Protein AF-A0A655AI53-F1 (afdb_monomer_lite)

pLDDT: mean 85.74, std 10.25, range [47.38, 93.81]

Foldseek 3Di:
DVVLLVQLVVLLVVLVPDDLQPLVSNVVSLVVSVVVNVVSDDDDPVSVVVSVVSNVVSVVSSVVSVVQVPQPVVLVVVLVVLLVVLVVLQVQLVVCVVVVNNVSNVVSNVVSVVSNVVSVVSVVVSNDDD

Radius of gyration: 26.42 Å; chains: 1; bounding box: 50×20×74 Å

Structure (mmCIF, N/CA/C/O backbone):
data_AF-A0A655AI53-F1
#
_entry.id   AF-A0A655AI53-F1
#
loop_
_atom_site.group_PDB
_atom_site.id
_atom_site.type_symbol
_atom_site.label_atom_id
_atom_site.label_alt_id
_atom_site.label_comp_id
_atom_site.label_asym_id
_atom_site.label_entity_id
_atom_site.label_seq_id
_atom_site.pdbx_PDB_ins_code
_atom_site.Cartn_x
_atom_site.Cartn_y
_atom_site.Cartn_z
_atom_site.occupancy
_atom_site.B_iso_or_equiv
_atom_site.auth_seq_id
_atom_site.auth_comp_id
_atom_site.auth_asym_id
_atom_site.auth_atom_id
_atom_site.pdbx_PDB_model_num
ATOM 1 N N . MET A 1 1 ? 18.542 -1.407 -35.154 1.00 63.25 1 MET A N 1
ATOM 2 C CA . MET A 1 1 ? 18.259 -0.310 -34.197 1.00 63.25 1 MET A CA 1
ATOM 3 C C . MET A 1 1 ? 16.808 0.169 -34.255 1.00 63.25 1 MET A C 1
ATOM 5 O O . MET A 1 1 ? 16.208 0.255 -33.196 1.00 63.25 1 MET A O 1
ATOM 9 N N . ARG A 1 2 ? 16.225 0.466 -35.434 1.00 74.94 2 ARG A N 1
ATOM 10 C CA . ARG A 1 2 ? 14.831 0.957 -35.530 1.00 74.94 2 ARG A CA 1
ATOM 11 C C . ARG A 1 2 ? 13.784 -0.092 -35.120 1.00 74.94 2 ARG A C 1
ATOM 13 O O . ARG A 1 2 ? 13.006 0.186 -34.226 1.00 74.94 2 ARG A O 1
ATOM 20 N N . ALA A 1 3 ? 13.916 -1.329 -35.608 1.00 82.75 3 ALA A N 1
ATOM 21 C CA . ALA A 1 3 ? 13.058 -2.452 -35.203 1.00 82.75 3 ALA A CA 1
ATOM 22 C C . ALA A 1 3 ? 13.041 -2.710 -33.678 1.00 82.75 3 ALA A C 1
ATOM 24 O O . ALA A 1 3 ? 12.002 -3.031 -33.113 1.00 82.75 3 ALA A O 1
ATOM 25 N N . ASN A 1 4 ? 14.173 -2.507 -32.993 1.00 87.19 4 ASN A N 1
ATOM 26 C CA . ASN A 1 4 ? 14.258 -2.627 -31.533 1.00 87.19 4 ASN A CA 1
ATOM 27 C C . ASN A 1 4 ? 13.502 -1.492 -30.821 1.00 87.19 4 ASN A C 1
ATOM 29 O O . ASN A 1 4 ? 12.917 -1.710 -29.766 1.00 87.19 4 ASN A O 1
ATOM 33 N N . ALA A 1 5 ? 13.519 -0.278 -31.381 1.00 85.88 5 ALA A N 1
ATOM 34 C CA . ALA A 1 5 ? 12.768 0.849 -30.835 1.00 85.88 5 ALA A CA 1
ATOM 35 C C . ALA A 1 5 ? 11.259 0.631 -30.997 1.00 85.88 5 ALA A C 1
ATOM 37 O O . ALA A 1 5 ? 10.524 0.838 -30.038 1.00 85.88 5 ALA A O 1
ATOM 38 N N . ASP A 1 6 ? 10.828 0.131 -32.157 1.00 89.06 6 ASP A N 1
ATOM 39 C CA . ASP A 1 6 ? 9.420 -0.176 -32.428 1.00 89.06 6 ASP A CA 1
ATOM 40 C C . ASP A 1 6 ? 8.908 -1.304 -31.507 1.00 89.06 6 ASP A C 1
ATOM 42 O O . ASP A 1 6 ? 7.820 -1.209 -30.940 1.00 89.06 6 ASP A O 1
ATOM 46 N N . ALA A 1 7 ? 9.724 -2.339 -31.263 1.00 90.12 7 ALA A N 1
ATOM 47 C CA . ALA A 1 7 ? 9.395 -3.415 -30.322 1.00 90.12 7 ALA A CA 1
ATOM 48 C C . ALA A 1 7 ? 9.282 -2.921 -28.866 1.00 90.12 7 ALA A C 1
ATOM 50 O O . ALA A 1 7 ? 8.363 -3.311 -28.145 1.00 90.12 7 ALA A O 1
ATOM 51 N N . LYS A 1 8 ? 10.188 -2.035 -28.430 1.00 90.44 8 LYS A N 1
ATOM 52 C CA . LYS A 1 8 ? 10.119 -1.406 -27.100 1.00 90.44 8 LYS A CA 1
ATOM 53 C C . LYS A 1 8 ? 8.899 -0.497 -26.960 1.00 90.44 8 LYS A C 1
ATOM 55 O O . LYS A 1 8 ? 8.264 -0.481 -25.911 1.00 90.44 8 LYS A O 1
ATOM 60 N N . GLU A 1 9 ? 8.536 0.225 -28.012 1.00 91.69 9 GLU A N 1
ATOM 61 C CA . GLU A 1 9 ? 7.341 1.069 -28.024 1.00 91.69 9 GLU A CA 1
ATOM 62 C C . GLU A 1 9 ? 6.048 0.246 -27.921 1.00 91.69 9 GLU A C 1
ATOM 64 O O . GLU A 1 9 ? 5.147 0.613 -27.167 1.00 91.69 9 GLU A O 1
ATOM 69 N N . ALA A 1 10 ? 5.983 -0.912 -28.584 1.00 91.56 10 ALA A N 1
ATOM 70 C CA . ALA A 1 10 ? 4.862 -1.840 -28.445 1.00 91.56 10 ALA A CA 1
ATOM 71 C C . ALA A 1 10 ? 4.726 -2.382 -27.009 1.00 91.56 10 ALA A C 1
ATOM 73 O O . ALA A 1 10 ? 3.620 -2.394 -26.465 1.00 91.56 10 ALA A O 1
ATOM 74 N N . LEU A 1 11 ? 5.844 -2.758 -26.371 1.00 92.62 11 LEU A N 1
ATOM 75 C CA . LEU A 1 11 ? 5.855 -3.170 -24.961 1.00 92.62 11 LEU A CA 1
ATOM 76 C C . LEU A 1 11 ? 5.404 -2.049 -24.024 1.00 92.62 11 LEU A C 1
ATOM 78 O O . LEU A 1 11 ? 4.680 -2.309 -23.070 1.00 92.62 11 LEU A O 1
ATOM 82 N N . LEU A 1 12 ? 5.796 -0.801 -24.290 1.00 92.69 12 LEU A N 1
ATOM 83 C CA . LEU A 1 12 ? 5.317 0.340 -23.510 1.00 92.69 12 LEU A CA 1
ATOM 84 C C . LEU A 1 12 ? 3.822 0.556 -23.661 1.00 92.69 12 LEU A C 1
ATOM 86 O O . LEU A 1 12 ? 3.158 0.823 -22.670 1.00 92.69 12 LEU A O 1
ATOM 90 N N . ALA A 1 13 ? 3.285 0.420 -24.871 1.00 93.31 13 ALA A N 1
ATOM 91 C CA . ALA A 1 13 ? 1.851 0.549 -25.084 1.00 93.31 13 ALA A CA 1
ATOM 92 C C . ALA A 1 13 ? 1.060 -0.541 -24.333 1.00 93.31 13 ALA A C 1
ATOM 94 O O . ALA A 1 13 ? -0.069 -0.295 -23.913 1.00 93.31 13 ALA A O 1
ATOM 95 N N . GLU A 1 14 ? 1.638 -1.735 -24.159 1.00 90.50 14 GLU A N 1
ATOM 96 C CA . GLU A 1 14 ? 1.106 -2.791 -23.286 1.00 90.50 14 GLU A CA 1
ATOM 97 C C . GLU A 1 1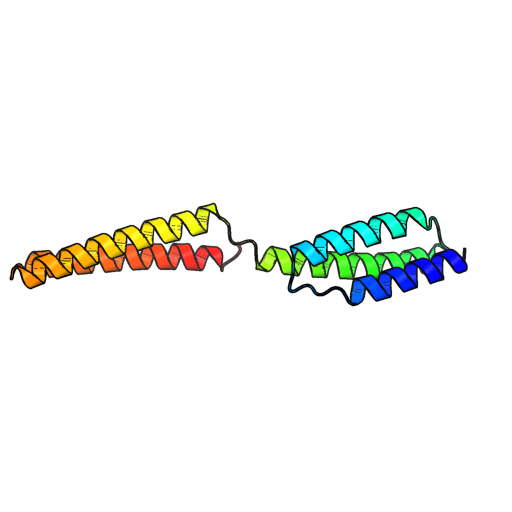4 ? 1.230 -2.402 -21.802 1.00 90.50 14 GLU A C 1
ATOM 99 O O . GLU A 1 14 ? 0.251 -2.484 -21.062 1.00 90.50 14 GLU A O 1
ATOM 104 N N . ALA A 1 15 ? 2.391 -1.885 -21.389 1.00 91.81 15 ALA A N 1
ATOM 105 C CA . ALA A 1 15 ? 2.666 -1.435 -20.024 1.00 91.81 15 ALA A CA 1
ATOM 106 C C . ALA A 1 15 ? 1.738 -0.290 -19.570 1.00 91.81 15 ALA A C 1
ATOM 108 O O . ALA A 1 15 ? 1.217 -0.292 -18.458 1.00 91.81 15 ALA A O 1
ATOM 109 N N . GLU A 1 16 ? 1.493 0.687 -20.442 1.00 90.38 16 GLU A N 1
ATOM 110 C CA . GLU A 1 16 ? 0.629 1.845 -20.184 1.00 90.38 16 GLU A CA 1
ATOM 111 C C . GLU A 1 16 ? -0.845 1.447 -20.001 1.00 90.38 16 GLU A C 1
ATOM 113 O O . GLU A 1 16 ? -1.603 2.174 -19.355 1.00 90.38 16 GLU A O 1
ATOM 118 N N . ARG A 1 17 ? -1.242 0.280 -20.527 1.00 91.25 17 ARG A N 1
ATOM 119 C CA . ARG A 1 17 ? -2.586 -0.297 -20.387 1.00 91.25 17 ARG A CA 1
ATOM 120 C C . ARG A 1 17 ? -2.745 -1.212 -19.173 1.00 91.25 17 ARG A C 1
ATOM 122 O O . ARG A 1 17 ? -3.841 -1.732 -18.977 1.00 91.25 17 ARG A O 1
ATOM 129 N N . LEU A 1 18 ? -1.697 -1.418 -18.371 1.00 89.69 18 LEU A N 1
ATOM 130 C CA . LEU A 1 18 ? -1.790 -2.250 -17.174 1.00 89.69 18 LEU A CA 1
ATOM 131 C C . LEU A 1 18 ? -2.853 -1.713 -16.216 1.00 89.69 18 LEU A C 1
ATOM 133 O O . LEU A 1 18 ? -2.855 -0.533 -15.850 1.00 89.69 18 LEU A O 1
ATOM 137 N N . ASP A 1 19 ? -3.732 -2.614 -15.789 1.00 85.44 19 ASP A N 1
ATOM 138 C CA . ASP A 1 19 ? -4.702 -2.339 -14.746 1.00 85.44 19 ASP A CA 1
ATOM 139 C C . ASP A 1 19 ? -3.990 -2.310 -13.391 1.00 85.44 19 ASP A C 1
ATOM 141 O O . ASP A 1 19 ? -3.517 -3.329 -12.893 1.00 85.44 19 ASP A O 1
ATOM 145 N N . THR A 1 20 ? -3.898 -1.121 -12.801 1.00 84.88 20 THR A N 1
ATOM 146 C CA . THR A 1 20 ? -3.250 -0.910 -11.505 1.00 84.88 20 THR A CA 1
ATOM 147 C C . THR A 1 20 ? -4.170 -1.195 -10.318 1.00 84.88 20 THR A C 1
ATOM 149 O O . THR A 1 20 ? -3.738 -1.010 -9.186 1.00 84.88 20 THR A O 1
ATOM 152 N N . THR A 1 21 ? -5.421 -1.620 -10.541 1.00 79.88 21 THR A N 1
ATOM 153 C CA . THR A 1 21 ? -6.337 -2.014 -9.456 1.00 79.88 21 THR A CA 1
ATOM 154 C C . THR A 1 21 ? -5.994 -3.389 -8.882 1.00 79.88 21 THR A C 1
ATOM 156 O O . THR A 1 21 ? -6.089 -3.586 -7.674 1.00 79.88 21 THR A O 1
ATOM 159 N N . ASN A 1 22 ? -5.528 -4.329 -9.716 1.00 81.50 22 ASN A N 1
ATOM 160 C CA . ASN A 1 22 ? -4.977 -5.602 -9.257 1.00 81.50 22 ASN A CA 1
ATOM 161 C C . ASN A 1 22 ? -3.456 -5.501 -9.147 1.00 81.50 22 ASN A C 1
ATOM 163 O O . ASN A 1 22 ? -2.715 -5.717 -10.110 1.00 81.50 22 ASN A O 1
ATOM 167 N N . HIS A 1 23 ? -2.993 -5.185 -7.942 1.00 82.12 23 HIS A N 1
ATOM 168 C CA . HIS A 1 23 ? -1.592 -4.893 -7.692 1.00 82.12 23 HIS A CA 1
ATOM 169 C C . HIS A 1 23 ? -0.643 -6.044 -8.049 1.00 82.12 23 HIS A C 1
ATOM 171 O O . HIS A 1 23 ? 0.401 -5.837 -8.675 1.00 82.12 23 HIS A O 1
ATOM 177 N N . GLU A 1 24 ? -0.968 -7.263 -7.618 1.00 80.44 24 GLU A N 1
ATOM 178 C CA . GLU A 1 24 ? -0.110 -8.425 -7.857 1.00 80.44 24 GLU A CA 1
ATOM 179 C C . GLU A 1 24 ? 0.002 -8.730 -9.349 1.00 80.44 24 GLU A C 1
ATOM 181 O O . GLU A 1 24 ? 1.112 -8.920 -9.854 1.00 80.44 24 GLU A O 1
ATOM 186 N N . ALA A 1 25 ? -1.125 -8.681 -10.067 1.00 86.31 25 ALA A N 1
ATOM 187 C CA . ALA A 1 25 ? -1.144 -8.847 -11.515 1.00 86.31 25 ALA A CA 1
ATOM 188 C C . ALA A 1 25 ? -0.345 -7.740 -12.222 1.00 86.31 25 ALA A C 1
ATOM 190 O O . ALA A 1 25 ? 0.463 -8.039 -13.104 1.00 86.31 25 ALA A O 1
ATOM 191 N N . ALA A 1 26 ? -0.490 -6.480 -11.795 1.00 89.38 26 ALA A N 1
ATOM 192 C CA . ALA A 1 26 ? 0.256 -5.351 -12.348 1.00 89.38 26 ALA A CA 1
ATOM 193 C C . ALA A 1 26 ? 1.773 -5.490 -12.127 1.00 89.38 26 ALA A C 1
ATOM 195 O O . ALA A 1 26 ? 2.551 -5.285 -13.060 1.00 89.38 26 ALA A O 1
ATOM 196 N N . ARG A 1 27 ? 2.217 -5.898 -10.925 1.00 88.06 27 ARG A N 1
ATOM 197 C CA . ARG A 1 27 ? 3.640 -6.178 -10.632 1.00 88.06 27 ARG A CA 1
ATOM 198 C C . ARG A 1 27 ? 4.180 -7.333 -11.471 1.00 88.06 27 ARG A C 1
ATOM 200 O O . ARG A 1 27 ? 5.302 -7.243 -11.969 1.00 88.06 27 ARG A O 1
ATOM 207 N N . ALA A 1 28 ? 3.418 -8.418 -11.602 1.00 90.81 28 ALA A N 1
ATOM 208 C CA . ALA A 1 28 ? 3.832 -9.583 -12.378 1.00 90.81 28 ALA A CA 1
ATOM 209 C C . ALA A 1 28 ? 3.976 -9.239 -13.869 1.00 90.81 28 ALA A C 1
ATOM 211 O O . ALA A 1 28 ? 4.995 -9.559 -14.483 1.00 90.81 28 ALA A O 1
ATOM 212 N N . ALA A 1 29 ? 3.001 -8.521 -14.429 1.00 91.88 29 ALA A N 1
ATOM 213 C CA . ALA A 1 29 ? 3.038 -8.076 -15.815 1.00 91.88 29 ALA A CA 1
ATOM 214 C C . ALA A 1 29 ? 4.188 -7.089 -16.072 1.00 91.88 29 ALA A C 1
ATOM 216 O O . ALA A 1 29 ? 4.923 -7.248 -17.045 1.00 91.88 29 ALA A O 1
ATOM 217 N N . LEU A 1 30 ? 4.414 -6.133 -15.162 1.00 92.06 30 LEU A N 1
ATOM 218 C CA . LEU A 1 30 ? 5.535 -5.194 -15.244 1.00 92.06 30 LEU A CA 1
ATOM 219 C C . LEU A 1 30 ? 6.893 -5.912 -15.250 1.00 92.06 30 LEU A C 1
ATOM 221 O O . LEU A 1 30 ? 7.765 -5.557 -16.040 1.00 92.06 30 LEU A O 1
ATOM 225 N N . ARG A 1 31 ? 7.063 -6.955 -14.424 1.00 92.19 31 ARG A N 1
ATOM 226 C CA . ARG A 1 31 ? 8.281 -7.783 -14.422 1.00 92.19 31 ARG A CA 1
ATOM 227 C C . ARG A 1 31 ? 8.499 -8.462 -15.773 1.00 92.19 31 ARG A C 1
ATOM 229 O O . ARG A 1 31 ? 9.597 -8.389 -16.310 1.00 92.19 31 ARG A O 1
ATOM 236 N N . SER A 1 32 ? 7.451 -9.055 -16.346 1.00 93.81 32 SER A N 1
ATOM 237 C CA . SER A 1 32 ? 7.542 -9.689 -17.667 1.00 93.81 32 SER A CA 1
ATOM 238 C C . SER A 1 32 ? 7.883 -8.680 -18.771 1.00 93.81 32 SER A C 1
ATOM 240 O O . SER A 1 32 ? 8.669 -8.974 -19.671 1.00 93.81 32 SER A O 1
ATOM 242 N N . ILE A 1 33 ? 7.330 -7.467 -18.699 1.00 93.19 33 ILE A N 1
ATOM 243 C CA . ILE A 1 33 ? 7.655 -6.382 -19.632 1.00 93.19 33 ILE A CA 1
ATOM 244 C C . ILE A 1 33 ? 9.123 -5.965 -19.496 1.00 93.19 33 ILE A C 1
ATOM 246 O O . ILE A 1 33 ? 9.783 -5.793 -20.519 1.00 93.19 33 ILE A O 1
ATOM 250 N N . ALA A 1 34 ? 9.649 -5.852 -18.273 1.00 90.62 34 ALA A N 1
ATOM 251 C CA . ALA A 1 34 ? 11.058 -5.541 -18.032 1.00 90.62 34 ALA A CA 1
ATOM 252 C C . ALA A 1 34 ? 11.992 -6.618 -18.616 1.00 90.62 34 ALA A C 1
ATOM 254 O O . ALA A 1 34 ? 12.931 -6.292 -19.337 1.00 90.62 34 ALA A O 1
ATOM 255 N N . GLU A 1 35 ? 11.678 -7.901 -18.423 1.00 93.25 35 GLU A N 1
ATOM 256 C CA . GLU A 1 35 ? 12.449 -9.005 -19.016 1.00 93.25 35 GLU A CA 1
ATOM 257 C C . GLU A 1 35 ? 12.469 -8.933 -20.553 1.00 93.25 35 GLU A C 1
ATOM 259 O O . GLU A 1 35 ? 13.528 -9.033 -21.181 1.00 93.25 35 GLU A O 1
ATOM 264 N N . LYS A 1 36 ? 11.308 -8.701 -21.182 1.00 92.44 36 LYS A N 1
ATOM 265 C CA . LYS A 1 36 ? 11.210 -8.532 -22.643 1.00 92.44 36 LYS A CA 1
ATOM 266 C C . LYS A 1 36 ? 11.952 -7.277 -23.120 1.00 92.44 36 LYS A C 1
ATOM 268 O O . LYS A 1 36 ? 12.556 -7.286 -24.192 1.00 92.44 36 LYS A O 1
ATOM 273 N N . TRP A 1 37 ? 11.923 -6.202 -22.338 1.00 91.69 37 TRP A N 1
ATOM 274 C CA . TRP A 1 37 ? 12.607 -4.948 -22.643 1.00 91.69 37 TRP A CA 1
ATOM 275 C C . TRP A 1 37 ? 14.126 -5.102 -22.702 1.00 91.69 37 TRP A C 1
ATOM 277 O O . TRP A 1 37 ? 14.765 -4.559 -23.615 1.00 91.69 37 TRP A O 1
ATOM 287 N N . ASP A 1 38 ? 14.693 -5.840 -21.748 1.00 90.06 38 ASP A N 1
ATOM 288 C CA . ASP A 1 38 ? 16.117 -6.166 -21.719 1.00 90.06 38 ASP A CA 1
ATOM 289 C C . ASP A 1 38 ? 16.494 -7.094 -22.881 1.00 90.06 38 ASP A C 1
ATOM 291 O O . ASP A 1 38 ? 17.496 -6.854 -23.562 1.00 90.06 38 ASP A O 1
ATOM 295 N N . ALA A 1 39 ? 15.644 -8.077 -23.197 1.00 92.25 39 ALA A N 1
ATOM 296 C CA . ALA A 1 39 ? 15.866 -9.018 -24.296 1.00 92.25 39 ALA A CA 1
ATOM 297 C C . ALA A 1 39 ? 15.916 -8.356 -25.691 1.00 92.25 39 ALA A C 1
ATOM 299 O O . ALA A 1 39 ? 16.660 -8.812 -26.559 1.00 92.25 39 ALA A O 1
ATOM 300 N N . ILE A 1 40 ? 15.174 -7.263 -25.922 1.00 89.12 40 ILE A N 1
ATOM 301 C CA . ILE A 1 40 ? 15.190 -6.528 -27.205 1.00 89.12 40 ILE A CA 1
ATOM 302 C C . ILE A 1 40 ? 16.556 -5.861 -27.477 1.00 89.12 40 ILE A C 1
ATOM 304 O O . ILE A 1 40 ? 16.925 -5.616 -28.630 1.00 89.12 40 ILE A O 1
ATOM 308 N N . GLY A 1 41 ? 17.333 -5.558 -26.434 1.00 83.81 41 GLY A N 1
ATOM 309 C CA . GLY A 1 41 ? 18.657 -4.951 -26.564 1.00 83.81 41 GLY A CA 1
ATOM 310 C C . GLY A 1 41 ? 18.644 -3.441 -26.854 1.00 83.81 41 GLY A C 1
ATOM 311 O O . GLY A 1 41 ? 17.677 -2.722 -26.585 1.00 83.81 41 GLY A O 1
ATOM 312 N N . LYS A 1 42 ? 19.774 -2.916 -27.349 1.00 83.88 42 LYS A N 1
ATOM 313 C CA . LYS A 1 42 ? 20.016 -1.464 -27.469 1.00 83.88 42 LYS A CA 1
ATOM 314 C C . LYS A 1 42 ? 19.246 -0.818 -28.632 1.00 83.88 42 LYS A C 1
ATOM 316 O O . LYS A 1 42 ? 19.030 -1.428 -29.680 1.00 83.88 42 LYS A O 1
ATOM 321 N N . VAL A 1 43 ? 18.888 0.452 -28.443 1.00 88.19 43 VAL A N 1
ATOM 322 C CA . VAL A 1 43 ? 18.287 1.356 -29.443 1.00 88.19 43 VAL A CA 1
ATOM 323 C C . VAL A 1 43 ? 19.139 2.629 -29.571 1.00 88.19 43 VAL A C 1
ATOM 325 O O . VAL A 1 43 ? 20.131 2.782 -28.856 1.00 88.19 43 VAL A O 1
ATOM 328 N N . SER A 1 44 ? 18.798 3.544 -30.486 1.00 87.81 44 SER A N 1
ATOM 329 C CA . SER A 1 44 ? 19.500 4.833 -30.593 1.00 87.81 44 SER A CA 1
ATOM 330 C C . SER A 1 44 ? 19.343 5.655 -29.308 1.00 87.81 44 SER A C 1
ATOM 332 O O . SER A 1 44 ? 18.309 5.590 -28.651 1.00 87.81 44 SER A O 1
ATOM 334 N N . ARG A 1 45 ? 20.359 6.450 -28.950 1.00 85.06 45 ARG A N 1
ATOM 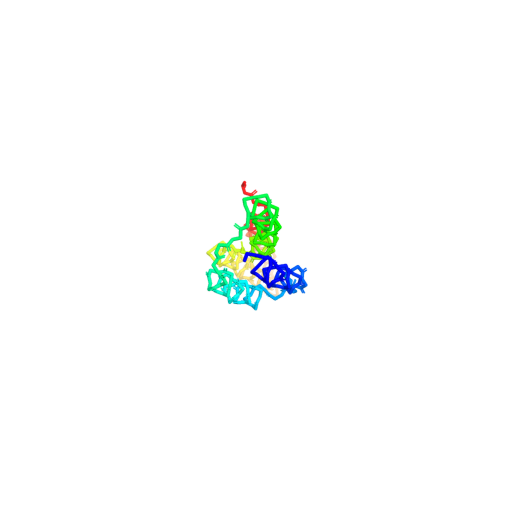335 C CA . ARG A 1 45 ? 20.411 7.193 -27.676 1.00 85.06 45 ARG A CA 1
ATOM 336 C C . ARG A 1 45 ? 19.191 8.089 -27.437 1.00 85.06 45 ARG A C 1
ATOM 338 O O . ARG A 1 45 ? 18.683 8.145 -26.324 1.00 85.06 45 ARG A O 1
ATOM 345 N N . GLU A 1 46 ? 18.731 8.767 -28.485 1.00 85.75 46 GLU A N 1
ATOM 346 C CA . GLU A 1 46 ? 17.578 9.671 -28.430 1.00 85.75 46 GLU A CA 1
ATOM 347 C C . GLU A 1 46 ? 16.283 8.919 -28.097 1.00 85.75 46 GLU A C 1
ATOM 349 O O . GLU A 1 46 ? 15.582 9.272 -27.150 1.00 85.75 46 GLU A O 1
ATOM 354 N N . ARG A 1 47 ? 16.022 7.810 -28.803 1.00 86.94 47 ARG A N 1
ATOM 355 C CA . ARG A 1 47 ? 14.843 6.969 -28.566 1.00 86.94 47 ARG A CA 1
ATOM 356 C C . ARG A 1 47 ? 14.952 6.206 -27.250 1.00 86.94 47 ARG A C 1
ATOM 358 O O . ARG A 1 47 ? 13.953 6.068 -26.561 1.00 86.94 47 ARG A O 1
ATOM 365 N N . ALA A 1 48 ? 16.150 5.769 -26.856 1.00 87.44 48 ALA A N 1
ATOM 366 C CA . ALA A 1 48 ? 16.382 5.116 -25.566 1.00 87.44 48 ALA A CA 1
ATOM 367 C C . ALA A 1 48 ? 15.922 6.008 -24.408 1.00 87.44 48 ALA A C 1
ATOM 369 O O . ALA A 1 48 ? 15.137 5.568 -23.576 1.00 87.44 48 ALA A O 1
ATOM 370 N N . ALA A 1 49 ? 16.347 7.276 -24.400 1.00 89.25 49 ALA A N 1
ATOM 371 C CA . ALA A 1 49 ? 16.000 8.213 -23.337 1.00 89.25 49 ALA A CA 1
ATOM 372 C C . ALA A 1 49 ? 14.487 8.485 -23.258 1.00 89.25 49 ALA A C 1
ATOM 374 O O . ALA A 1 49 ? 13.929 8.595 -22.168 1.00 89.25 49 ALA A O 1
ATOM 375 N N . GLU A 1 50 ? 13.810 8.596 -24.402 1.00 91.19 50 GLU A N 1
ATOM 376 C CA . GLU A 1 50 ? 12.355 8.764 -24.457 1.00 91.19 50 GLU A CA 1
ATOM 377 C C . GLU A 1 50 ? 11.616 7.536 -23.905 1.00 91.19 50 GLU A C 1
ATOM 379 O O . GLU A 1 50 ? 10.774 7.658 -23.012 1.00 91.19 50 GLU A O 1
ATOM 384 N N . LEU A 1 51 ? 11.976 6.357 -24.408 1.00 91.12 51 LEU A N 1
ATOM 385 C CA . LEU A 1 51 ? 11.368 5.074 -24.075 1.00 91.12 51 LEU A CA 1
ATOM 386 C C . LEU A 1 51 ? 11.589 4.717 -22.590 1.00 91.12 51 LEU A C 1
ATOM 388 O O . LEU A 1 51 ? 10.650 4.334 -21.896 1.00 91.12 51 LEU A O 1
ATOM 392 N N . GLU A 1 52 ? 12.791 4.939 -22.054 1.00 90.19 52 GLU A N 1
ATOM 393 C CA . GLU A 1 52 ? 13.089 4.738 -20.628 1.00 90.19 52 G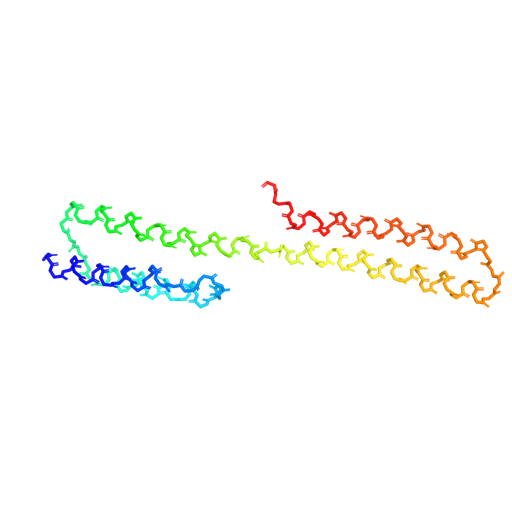LU A CA 1
ATOM 394 C C . GLU A 1 52 ? 12.300 5.682 -19.713 1.00 90.19 52 GLU A C 1
ATOM 396 O O . GLU A 1 52 ? 11.880 5.281 -18.627 1.00 90.19 52 GLU A O 1
ATOM 401 N N . ARG A 1 53 ? 12.069 6.940 -20.121 1.00 93.19 53 ARG A N 1
ATOM 402 C CA . ARG A 1 53 ? 11.234 7.863 -19.331 1.00 93.19 53 ARG A CA 1
ATOM 403 C C . ARG A 1 53 ? 9.796 7.366 -19.221 1.00 93.19 53 ARG A C 1
ATOM 405 O O . ARG A 1 53 ? 9.231 7.427 -18.132 1.00 93.19 53 ARG A O 1
ATOM 412 N N . ARG A 1 54 ? 9.221 6.869 -20.320 1.00 93.25 54 ARG A N 1
ATOM 413 C CA . ARG A 1 54 ? 7.864 6.299 -20.326 1.00 93.25 54 ARG A CA 1
ATOM 414 C C . ARG A 1 54 ? 7.787 5.037 -19.472 1.00 93.25 54 ARG A C 1
ATOM 416 O O . ARG A 1 54 ? 6.871 4.923 -18.664 1.00 93.25 54 ARG A O 1
ATOM 423 N N . LEU A 1 55 ? 8.785 4.154 -19.568 1.00 92.19 55 LEU A N 1
ATOM 424 C CA . LEU A 1 55 ? 8.840 2.935 -18.756 1.00 92.19 55 LEU A CA 1
ATOM 425 C C . LEU A 1 55 ? 8.844 3.279 -17.266 1.00 92.19 55 LEU A C 1
ATOM 427 O O . LEU A 1 55 ? 7.985 2.806 -16.527 1.00 92.19 55 LEU A O 1
ATOM 431 N N . ARG A 1 56 ? 9.713 4.210 -16.856 1.00 92.44 56 ARG A N 1
ATOM 432 C CA . ARG A 1 56 ? 9.776 4.667 -15.462 1.00 92.44 56 ARG A CA 1
ATOM 433 C C . ARG A 1 56 ? 8.478 5.301 -14.971 1.00 92.44 56 ARG A C 1
ATOM 435 O O . ARG A 1 56 ? 8.144 5.159 -13.797 1.00 92.44 56 ARG A O 1
ATOM 442 N N . ALA A 1 57 ? 7.734 5.990 -15.836 1.00 93.50 57 ALA A N 1
ATOM 443 C CA . ALA A 1 57 ? 6.429 6.538 -15.474 1.00 93.50 57 ALA A CA 1
ATOM 444 C C . ALA A 1 57 ? 5.406 5.427 -15.180 1.00 93.50 57 ALA A C 1
ATOM 446 O O . ALA A 1 57 ? 4.680 5.513 -14.187 1.00 93.50 57 ALA A O 1
ATOM 447 N N . VAL A 1 58 ? 5.385 4.364 -15.992 1.00 91.69 58 VAL A N 1
ATOM 448 C CA . VAL A 1 58 ? 4.532 3.190 -15.752 1.00 91.69 58 VAL A CA 1
ATOM 449 C C . VAL A 1 58 ? 4.954 2.457 -14.479 1.00 91.69 58 VAL A C 1
ATOM 451 O O . VAL A 1 58 ? 4.105 2.172 -13.636 1.00 91.69 58 VAL A O 1
ATOM 454 N N . GLU A 1 59 ? 6.254 2.212 -14.289 1.00 91.00 59 GLU A N 1
ATOM 455 C CA . GLU A 1 59 ? 6.786 1.586 -13.071 1.00 91.00 59 GLU A CA 1
ATOM 456 C C . GLU A 1 59 ? 6.384 2.367 -11.814 1.00 91.00 59 GLU A C 1
ATOM 458 O O . GLU A 1 59 ? 5.926 1.779 -10.832 1.00 91.00 59 GLU A O 1
ATOM 463 N N . LYS A 1 60 ? 6.497 3.701 -11.856 1.00 90.69 60 LYS A N 1
ATOM 464 C CA . LYS A 1 60 ? 6.076 4.583 -10.763 1.00 90.69 60 LYS A CA 1
ATOM 465 C C . LYS A 1 60 ? 4.579 4.445 -10.488 1.00 90.69 60 LYS A C 1
ATOM 467 O O . LYS A 1 60 ? 4.210 4.255 -9.336 1.00 90.69 60 LYS A O 1
ATOM 472 N N . LYS A 1 61 ? 3.736 4.469 -11.526 1.00 88.38 61 LYS A N 1
ATOM 473 C CA . LYS A 1 61 ? 2.277 4.328 -11.394 1.00 88.38 61 LYS A CA 1
ATOM 474 C C . LYS A 1 61 ? 1.890 2.994 -10.749 1.00 88.38 61 LYS A C 1
ATOM 476 O O . LYS A 1 61 ? 1.077 2.980 -9.829 1.00 88.38 61 LYS A O 1
ATOM 481 N N . VAL A 1 62 ? 2.494 1.888 -11.195 1.00 87.44 62 VAL A N 1
ATOM 482 C CA . VAL A 1 62 ? 2.271 0.558 -10.605 1.00 87.44 62 VAL A CA 1
ATOM 483 C C . VAL A 1 62 ? 2.740 0.537 -9.155 1.00 87.44 62 VAL A C 1
ATOM 485 O O . VAL A 1 62 ? 2.025 0.034 -8.300 1.00 87.44 62 VAL A O 1
ATOM 488 N N . ARG A 1 63 ? 3.913 1.100 -8.841 1.00 84.94 63 ARG A N 1
ATOM 489 C CA . ARG A 1 63 ? 4.417 1.160 -7.464 1.00 84.94 63 ARG A CA 1
ATOM 490 C C . ARG A 1 63 ? 3.499 1.972 -6.546 1.00 84.94 63 ARG A C 1
ATOM 492 O O . ARG A 1 63 ? 3.129 1.465 -5.492 1.00 84.94 63 ARG A O 1
ATOM 499 N N . GLU A 1 64 ? 3.108 3.176 -6.958 1.00 83.38 64 GLU A N 1
ATOM 500 C CA . GLU A 1 64 ? 2.245 4.074 -6.178 1.00 83.38 64 GLU A CA 1
ATOM 501 C C . GLU A 1 64 ? 0.866 3.459 -5.914 1.00 83.38 64 GLU A C 1
ATOM 503 O O . GLU A 1 64 ? 0.350 3.587 -4.806 1.00 83.38 64 GLU A O 1
ATOM 508 N N . ALA A 1 65 ? 0.306 2.733 -6.888 1.00 79.81 65 ALA A N 1
ATOM 509 C CA . ALA A 1 65 ? -0.958 2.021 -6.718 1.00 79.81 65 ALA A CA 1
ATOM 510 C C . ALA A 1 65 ? -0.910 0.964 -5.597 1.00 79.81 65 ALA A C 1
ATOM 512 O O . ALA A 1 65 ? -1.916 0.737 -4.935 1.00 79.81 65 ALA A O 1
ATOM 513 N N . GLY A 1 66 ? 0.259 0.376 -5.322 1.00 67.81 66 GLY A N 1
ATOM 514 C CA . GLY A 1 66 ? 0.426 -0.598 -4.231 1.00 67.81 66 GLY A CA 1
ATOM 515 C C . GLY A 1 66 ? 0.888 -0.051 -2.918 1.00 67.81 66 GLY A C 1
ATOM 516 O O . GLY A 1 66 ? 0.627 -0.654 -1.885 1.00 67.81 66 GLY A O 1
ATOM 517 N N . GLU A 1 67 ? 1.607 1.065 -2.946 1.00 63.03 67 GLU A N 1
ATOM 518 C CA . GLU A 1 67 ? 1.924 1.796 -1.724 1.00 63.03 67 GLU A CA 1
ATOM 519 C C . GLU A 1 67 ? 0.649 2.377 -1.095 1.00 63.03 67 GLU A C 1
ATOM 521 O O . GLU A 1 67 ? 0.600 2.526 0.120 1.00 63.03 67 GLU A O 1
ATOM 526 N N . ALA A 1 68 ? -0.400 2.637 -1.887 1.00 58.31 68 ALA A N 1
ATOM 527 C CA . ALA A 1 68 ? -1.714 3.028 -1.374 1.00 58.31 68 ALA A CA 1
ATOM 528 C C . ALA A 1 68 ? -2.446 1.899 -0.616 1.00 58.31 68 ALA A C 1
ATOM 530 O O . ALA A 1 68 ? -3.231 2.197 0.280 1.00 58.31 68 ALA A O 1
ATOM 531 N N . ASP A 1 69 ? -2.178 0.629 -0.942 1.00 57.34 69 ASP A N 1
ATOM 532 C CA . ASP A 1 69 ? -2.852 -0.534 -0.339 1.00 57.34 69 ASP A CA 1
ATOM 533 C C . ASP A 1 69 ? -2.010 -1.239 0.747 1.00 57.34 69 ASP A C 1
ATOM 535 O O . ASP A 1 69 ? -2.515 -2.075 1.501 1.00 57.34 69 ASP A O 1
ATOM 539 N N . TRP A 1 70 ? -0.728 -0.873 0.900 1.00 58.56 70 TRP A N 1
ATOM 540 C CA . TRP A 1 70 ? 0.116 -1.345 2.003 1.00 58.56 70 TRP A CA 1
ATOM 541 C C . TRP A 1 70 ? -0.295 -0.666 3.313 1.00 58.56 70 TRP A C 1
ATOM 543 O O . TRP A 1 70 ? 0.324 0.277 3.799 1.00 58.56 70 TRP A O 1
ATOM 553 N N . SER A 1 71 ? -1.363 -1.168 3.914 1.00 61.09 71 SER A N 1
ATOM 554 C CA . SER A 1 71 ? -1.676 -0.919 5.313 1.00 61.09 71 SER A CA 1
ATOM 555 C C . SER A 1 71 ? -0.834 -1.882 6.151 1.00 61.09 71 SER A C 1
ATOM 557 O O . SER A 1 71 ? -0.928 -3.094 5.960 1.00 61.09 71 SER A O 1
ATOM 559 N N . ASP A 1 72 ? 0.025 -1.355 7.031 1.00 65.81 72 ASP A N 1
ATOM 560 C CA . ASP A 1 72 ? 0.932 -2.157 7.861 1.00 65.81 72 ASP A CA 1
ATOM 561 C C . ASP A 1 72 ? 0.142 -3.255 8.612 1.00 65.81 72 ASP A C 1
ATOM 563 O O . ASP A 1 72 ? -0.680 -2.936 9.482 1.00 65.81 72 ASP A O 1
ATOM 567 N N . PRO A 1 73 ? 0.370 -4.549 8.301 1.00 67.75 73 PRO A N 1
ATOM 568 C CA . PRO A 1 73 ? -0.348 -5.658 8.924 1.00 67.75 73 PRO A CA 1
ATOM 569 C C . PRO A 1 73 ? -0.245 -5.646 10.451 1.00 67.75 73 PRO A C 1
ATOM 571 O O . PRO A 1 73 ? -1.184 -6.045 11.140 1.00 67.75 73 PRO A O 1
ATOM 574 N N . GLN A 1 74 ? 0.873 -5.159 10.997 1.00 72.56 74 GLN A N 1
ATOM 575 C CA . GLN A 1 74 ? 1.079 -5.071 12.436 1.00 72.56 74 GLN A CA 1
ATOM 576 C C . GLN A 1 74 ? 0.218 -3.973 13.064 1.00 72.56 74 GLN A C 1
ATOM 578 O O . GLN A 1 74 ? -0.322 -4.163 14.155 1.00 72.56 74 GLN A O 1
ATOM 583 N N . ALA A 1 75 ? 0.058 -2.837 12.391 1.00 73.50 75 ALA A N 1
ATOM 584 C CA . ALA A 1 75 ? -0.799 -1.766 12.879 1.00 73.50 75 ALA A CA 1
ATOM 585 C C . ALA A 1 75 ? -2.294 -2.089 12.678 1.00 73.50 75 ALA A C 1
ATOM 587 O O . ALA A 1 75 ? -3.085 -1.782 13.570 1.00 73.50 75 ALA A O 1
ATOM 588 N N . ARG A 1 76 ? -2.675 -2.833 11.622 1.00 77.44 76 ARG A N 1
ATOM 589 C CA . ARG A 1 76 ? -4.022 -3.433 11.498 1.00 77.44 76 ARG A CA 1
ATOM 590 C C . ARG A 1 76 ? -4.316 -4.369 12.665 1.00 77.44 76 ARG A C 1
ATOM 592 O O . ARG A 1 76 ? -5.320 -4.192 13.348 1.00 77.44 76 ARG A O 1
ATOM 599 N N . ALA A 1 77 ? -3.401 -5.292 12.954 1.00 82.94 77 ALA A N 1
ATOM 600 C CA . ALA A 1 77 ? -3.549 -6.216 14.073 1.00 82.94 77 ALA A CA 1
ATOM 601 C C . ALA A 1 77 ? -3.666 -5.487 15.426 1.00 82.94 77 ALA A C 1
ATOM 603 O O . ALA A 1 77 ? -4.452 -5.891 16.279 1.00 82.94 77 ALA A O 1
ATOM 604 N N . ARG A 1 78 ? -2.923 -4.390 15.633 1.00 82.00 78 ARG A N 1
ATOM 605 C CA . ARG A 1 78 ? -3.053 -3.557 16.844 1.00 82.00 78 ARG A CA 1
ATOM 606 C C . ARG A 1 78 ? -4.415 -2.865 16.934 1.00 82.00 78 ARG A C 1
ATOM 608 O O . ARG A 1 78 ? -5.014 -2.878 18.006 1.00 82.00 78 ARG A O 1
ATOM 615 N N . ALA A 1 79 ? -4.917 -2.299 15.835 1.00 86.38 79 ALA A N 1
ATOM 616 C CA . ALA A 1 79 ? -6.245 -1.685 15.804 1.00 86.38 79 ALA A CA 1
ATOM 617 C C . ALA A 1 79 ? -7.348 -2.713 16.125 1.00 86.38 79 ALA A C 1
ATOM 619 O O . ALA A 1 79 ? -8.230 -2.436 16.939 1.00 86.38 79 ALA A O 1
ATOM 620 N N . GLU A 1 80 ? -7.255 -3.927 15.573 1.00 87.00 80 GLU A N 1
ATOM 621 C CA . GLU A 1 80 ? -8.180 -5.021 15.899 1.00 87.00 80 GLU A CA 1
ATOM 622 C C . GLU A 1 80 ? -8.093 -5.455 17.367 1.00 87.00 80 GLU A C 1
ATOM 624 O O . GLU A 1 80 ? -9.125 -5.672 17.999 1.00 87.00 80 GLU A O 1
ATOM 629 N N . GLN A 1 81 ? -6.893 -5.520 17.953 1.00 88.81 81 GLN A N 1
ATOM 630 C CA . GLN A 1 81 ? -6.728 -5.844 19.377 1.00 88.81 81 GLN A CA 1
ATOM 631 C C . GLN A 1 81 ? -7.418 -4.825 20.291 1.00 88.81 81 GLN A C 1
ATOM 633 O O . GLN A 1 81 ? -8.071 -5.213 21.264 1.00 88.81 81 GLN A O 1
ATOM 638 N N . PHE A 1 82 ? -7.302 -3.528 19.991 1.00 90.75 82 PHE A N 1
ATOM 639 C CA . PHE A 1 82 ? -7.991 -2.490 20.761 1.00 90.75 82 PHE A CA 1
ATOM 640 C C . PHE A 1 82 ? -9.508 -2.565 20.592 1.00 90.75 82 PHE A C 1
ATOM 642 O O . PHE A 1 82 ? -10.238 -2.434 21.575 1.00 90.75 82 PHE A O 1
ATOM 649 N N . ARG A 1 83 ? -9.981 -2.855 19.375 1.00 89.75 83 ARG A N 1
ATOM 650 C CA . ARG A 1 83 ? -11.408 -3.0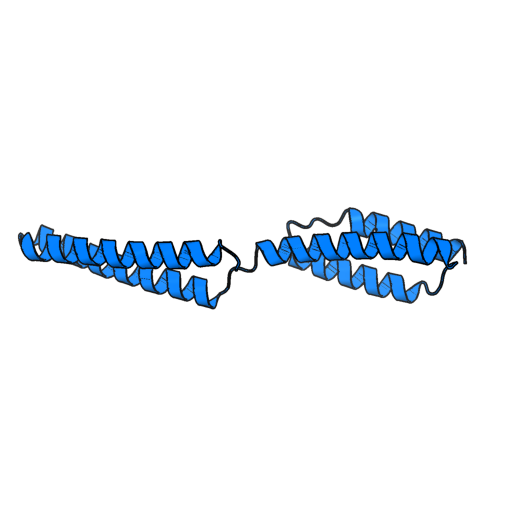24 19.088 1.00 89.75 83 ARG A CA 1
ATOM 651 C C . ARG A 1 83 ? -12.008 -4.208 19.844 1.00 89.75 83 ARG A C 1
ATOM 653 O O . ARG A 1 83 ? -13.010 -4.038 20.529 1.00 89.75 83 ARG A O 1
ATOM 660 N N . ALA A 1 84 ? -11.333 -5.357 19.822 1.00 92.38 84 ALA A N 1
ATOM 661 C CA . ALA A 1 84 ? -11.752 -6.540 20.568 1.00 92.38 84 ALA A CA 1
ATOM 662 C C . ALA A 1 84 ? -11.832 -6.263 22.080 1.00 92.38 84 ALA A C 1
ATOM 664 O O . ALA A 1 84 ? -12.717 -6.761 22.774 1.00 92.38 84 ALA A O 1
ATOM 665 N N . ARG A 1 85 ? -10.921 -5.436 22.609 1.00 91.56 85 ARG A N 1
ATOM 666 C CA . ARG A 1 85 ? -10.938 -5.038 24.021 1.00 91.56 85 ARG A CA 1
ATOM 667 C C . ARG A 1 85 ? -12.102 -4.106 24.345 1.00 91.56 85 ARG A C 1
ATOM 669 O O . ARG A 1 85 ? -12.720 -4.276 25.392 1.00 91.56 85 ARG A O 1
ATOM 676 N N . ALA A 1 86 ? -12.432 -3.173 23.456 1.00 93.25 86 ALA A N 1
ATOM 677 C CA . ALA A 1 86 ? -13.616 -2.335 23.605 1.00 93.25 86 ALA A CA 1
ATOM 678 C C . ALA A 1 86 ? -14.908 -3.169 23.627 1.00 93.25 86 ALA A C 1
ATOM 680 O O . ALA A 1 86 ? -15.704 -3.018 24.551 1.00 93.25 86 ALA A O 1
ATOM 681 N N . GLU A 1 87 ? -15.061 -4.122 22.703 1.00 92.25 87 GLU A N 1
ATOM 682 C CA . GLU A 1 87 ? -16.224 -5.023 22.658 1.00 92.25 87 GLU A CA 1
ATOM 683 C C . GLU A 1 87 ? -16.372 -5.851 23.945 1.00 92.25 87 GLU A C 1
ATOM 685 O O . GLU A 1 87 ? -17.480 -6.044 24.446 1.00 92.25 87 GLU A O 1
ATOM 690 N N . GLN A 1 88 ? -15.261 -6.295 24.542 1.00 92.75 88 GLN A N 1
ATOM 691 C CA . GLN A 1 88 ? -15.294 -6.982 25.839 1.00 92.75 88 GLN A CA 1
ATOM 692 C C . GLN A 1 88 ? -15.836 -6.098 26.968 1.00 92.75 88 GLN A C 1
ATOM 694 O O . GLN A 1 88 ? -16.530 -6.601 27.857 1.00 92.75 88 GLN A O 1
ATOM 699 N N . PHE A 1 89 ? -15.519 -4.802 26.968 1.00 92.88 89 PHE A N 1
ATOM 700 C CA . PHE A 1 89 ? -16.060 -3.860 27.947 1.00 92.88 89 PHE A CA 1
ATOM 701 C C . PHE A 1 89 ? -17.529 -3.525 27.667 1.00 92.88 89 PHE A C 1
ATOM 703 O O . PHE A 1 89 ? -18.315 -3.466 28.609 1.00 92.88 89 PHE A O 1
ATOM 710 N N . GLU A 1 90 ? -17.938 -3.406 26.402 1.00 91.44 90 GLU A N 1
ATOM 711 C CA . GLU A 1 90 ? -19.351 -3.224 26.029 1.00 91.44 90 GLU A CA 1
ATOM 712 C C . GLU A 1 90 ? -20.200 -4.401 26.499 1.00 91.44 90 GLU A C 1
ATOM 714 O O . GLU A 1 90 ? -21.215 -4.209 27.167 1.00 91.44 90 GLU A O 1
ATOM 719 N N . HIS A 1 91 ? -19.734 -5.626 26.267 1.00 93.50 91 HIS A N 1
ATOM 720 C CA . HIS A 1 91 ? -20.447 -6.816 26.710 1.00 93.50 91 HIS A CA 1
ATOM 721 C C . HIS A 1 91 ? -20.517 -6.929 28.244 1.00 93.50 91 HIS A C 1
ATOM 723 O O . HIS A 1 91 ? -21.514 -7.400 28.800 1.00 93.50 91 HIS A O 1
ATOM 729 N N . GLN A 1 92 ? -19.475 -6.483 28.959 1.00 91.88 92 GLN A N 1
ATOM 730 C CA . GLN A 1 92 ? -19.522 -6.363 30.420 1.00 91.88 92 GLN A CA 1
ATOM 731 C C . GLN A 1 92 ? -20.548 -5.322 30.868 1.00 91.88 92 GLN A C 1
ATOM 733 O O . GLN A 1 92 ? -21.304 -5.589 31.803 1.00 91.88 92 GLN A O 1
ATOM 738 N N . ALA A 1 93 ? -20.622 -4.183 30.180 1.00 92.06 93 ALA A N 1
ATOM 739 C CA . ALA A 1 93 ? -21.596 -3.147 30.480 1.00 92.06 93 ALA A CA 1
ATOM 740 C C . ALA A 1 93 ? -23.037 -3.622 30.267 1.00 92.06 93 ALA A C 1
ATOM 742 O O . ALA A 1 93 ? -23.890 -3.393 31.122 1.00 92.06 93 ALA A O 1
ATOM 743 N N . GLU A 1 94 ? -23.310 -4.321 29.164 1.00 93.31 94 GLU A N 1
ATOM 744 C CA . GLU A 1 94 ? -24.627 -4.902 28.885 1.00 93.31 94 GLU A CA 1
ATOM 745 C C . GLU A 1 94 ? -25.035 -5.914 29.959 1.00 93.31 94 GLU A C 1
ATOM 747 O O . GLU A 1 94 ? -26.155 -5.863 30.471 1.00 93.31 94 GLU A O 1
ATOM 752 N N . LYS A 1 95 ? -24.114 -6.797 30.366 1.00 92.88 95 LYS A N 1
ATOM 753 C CA . LYS A 1 95 ? -24.359 -7.757 31.452 1.00 92.88 95 LYS A CA 1
ATOM 754 C C . LYS A 1 95 ? -24.611 -7.074 32.792 1.00 92.88 95 LYS A C 1
ATOM 756 O O . LYS A 1 95 ? -25.516 -7.487 33.516 1.00 92.88 95 LYS A O 1
ATOM 761 N N . ALA A 1 96 ? -23.835 -6.047 33.133 1.00 92.12 96 ALA A N 1
ATOM 762 C CA . ALA A 1 96 ? -24.027 -5.283 34.363 1.00 92.12 96 ALA A CA 1
ATOM 763 C C . ALA A 1 96 ? -25.373 -4.540 34.353 1.00 92.12 96 ALA A C 1
ATOM 765 O O . ALA A 1 96 ? -26.105 -4.594 35.341 1.00 92.12 96 ALA A O 1
ATOM 766 N N . ALA A 1 97 ? -25.752 -3.941 33.220 1.00 91.38 97 ALA A N 1
ATOM 767 C CA . ALA A 1 97 ? -27.037 -3.269 33.050 1.00 91.38 97 ALA A CA 1
ATOM 768 C C . ALA A 1 97 ? -28.213 -4.247 33.186 1.00 91.38 97 ALA A C 1
ATOM 770 O O . ALA A 1 97 ? -29.151 -3.975 33.935 1.00 91.38 97 ALA A O 1
ATOM 771 N N . ALA A 1 98 ? -28.137 -5.416 32.540 1.00 93.19 98 ALA A N 1
ATOM 772 C CA . ALA A 1 98 ? -29.147 -6.468 32.657 1.00 93.19 98 ALA A CA 1
ATOM 773 C C . ALA A 1 98 ? -29.266 -7.016 34.091 1.00 93.19 98 ALA A C 1
ATOM 775 O O . ALA A 1 98 ? -30.348 -7.411 34.520 1.00 93.19 98 ALA A O 1
ATOM 776 N N . ALA A 1 99 ? -28.168 -7.002 34.852 1.00 93.69 99 ALA A N 1
ATOM 777 C CA . ALA A 1 99 ? -28.141 -7.372 36.264 1.00 93.69 99 ALA A CA 1
ATOM 778 C C . ALA A 1 99 ? -28.569 -6.235 37.218 1.00 93.69 99 ALA A C 1
ATOM 780 O O . ALA A 1 99 ? -28.486 -6.410 38.433 1.00 93.69 99 ALA A O 1
ATOM 781 N N . GLY A 1 100 ? -28.983 -5.070 36.703 1.00 92.81 100 GLY A N 1
ATOM 782 C CA . GLY A 1 100 ? -29.370 -3.906 37.510 1.00 92.81 100 GLY A CA 1
ATOM 783 C C . GLY A 1 100 ? -28.200 -3.177 38.182 1.00 92.81 100 GLY A C 1
ATOM 784 O O . GLY A 1 100 ? -28.416 -2.310 39.026 1.00 92.81 100 GLY A O 1
ATOM 785 N N . ARG A 1 101 ? -26.954 -3.500 37.816 1.00 93.50 101 ARG A N 1
ATOM 786 C CA . ARG A 1 101 ? -25.729 -2.870 38.329 1.00 93.50 101 ARG A CA 1
ATOM 787 C C . ARG A 1 101 ? -25.351 -1.664 37.472 1.00 93.50 101 ARG A C 1
ATOM 789 O O . ARG A 1 101 ? -24.360 -1.681 36.748 1.00 93.50 101 ARG A O 1
ATOM 796 N N . THR A 1 102 ? -26.155 -0.607 37.556 1.00 91.31 102 THR A N 1
ATOM 797 C CA . THR A 1 102 ? -26.007 0.617 36.745 1.00 91.31 102 THR A CA 1
ATOM 798 C C . THR A 1 102 ? -24.625 1.260 36.854 1.00 91.31 102 THR A C 1
ATOM 800 O O . THR A 1 102 ? -24.043 1.580 35.827 1.00 91.31 102 THR A O 1
ATOM 803 N N . LYS A 1 103 ? -24.042 1.356 38.058 1.00 92.12 103 LYS A N 1
ATOM 804 C CA . LYS A 1 103 ? -22.682 1.905 38.240 1.00 92.12 103 LYS A CA 1
ATOM 805 C C . LYS A 1 103 ? -21.608 1.142 37.455 1.00 92.12 103 LYS A C 1
ATOM 807 O O . LYS A 1 103 ? -20.846 1.756 36.718 1.00 92.12 103 LYS A O 1
ATOM 812 N N . GLU A 1 104 ? -21.583 -0.186 37.579 1.00 89.19 104 GLU A N 1
ATOM 813 C CA . GLU A 1 104 ? -20.638 -1.037 36.839 1.00 89.19 104 GLU A CA 1
ATOM 814 C C . GLU A 1 104 ? -20.867 -0.946 35.325 1.00 89.19 104 GLU A C 1
ATOM 816 O O . GLU A 1 104 ? -19.911 -0.982 34.553 1.00 89.19 104 GLU A O 1
ATOM 821 N N . ALA A 1 105 ? -22.123 -0.805 34.890 1.00 91.31 105 ALA A N 1
ATOM 822 C CA . ALA A 1 105 ? -22.451 -0.641 33.479 1.00 91.31 105 ALA A CA 1
ATOM 823 C C . ALA A 1 105 ? -21.922 0.682 32.906 1.00 91.31 105 ALA A C 1
ATOM 825 O O . ALA A 1 105 ? -21.360 0.687 31.810 1.00 91.31 105 ALA A O 1
ATOM 826 N N . ASP A 1 106 ? -22.072 1.784 33.642 1.00 92.44 106 ASP A N 1
ATOM 827 C CA . ASP A 1 106 ? -21.562 3.095 33.233 1.00 92.44 106 ASP A CA 1
ATOM 828 C C . ASP A 1 106 ? -20.025 3.126 33.220 1.00 92.44 106 ASP A C 1
ATOM 830 O O . ASP A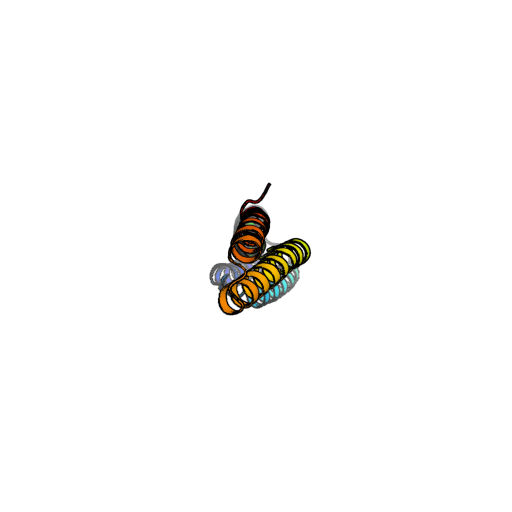 1 106 ? -19.429 3.606 32.254 1.00 92.44 106 ASP A O 1
ATOM 834 N N . GLU A 1 107 ? -19.360 2.537 34.221 1.00 92.56 107 GLU A N 1
ATOM 835 C CA . GLU A 1 107 ? -17.893 2.415 34.236 1.00 92.56 107 GLU A CA 1
ATOM 836 C C . GLU A 1 107 ? -17.371 1.556 33.076 1.00 92.56 107 GLU A C 1
ATOM 838 O O . GLU A 1 107 ? -16.389 1.912 32.419 1.00 92.56 107 GLU A O 1
ATOM 843 N N . ALA A 1 108 ? -18.020 0.429 32.779 1.00 91.94 108 ALA A N 1
ATOM 844 C CA . ALA A 1 108 ? -17.633 -0.426 31.662 1.00 91.94 108 ALA A CA 1
ATOM 845 C C . ALA A 1 108 ? -17.864 0.261 30.301 1.00 91.94 108 ALA A C 1
ATOM 847 O O . ALA A 1 108 ? -17.018 0.139 29.416 1.00 91.94 108 ALA A O 1
ATOM 848 N N . LYS A 1 109 ? -18.940 1.049 30.144 1.00 91.31 109 LYS A N 1
ATOM 849 C CA . LYS A 1 109 ? -19.161 1.875 28.941 1.00 91.31 109 LYS A CA 1
ATOM 850 C C . LYS A 1 109 ? -18.078 2.930 28.753 1.00 91.31 109 LYS A C 1
ATOM 852 O O . LYS A 1 109 ? -17.523 3.019 27.661 1.00 91.31 109 LYS A O 1
ATOM 857 N N . ALA A 1 110 ? -17.735 3.665 29.810 1.00 93.56 110 ALA A N 1
ATOM 858 C CA . ALA A 1 110 ? -16.689 4.683 29.749 1.00 93.56 110 ALA A CA 1
ATOM 859 C C . ALA A 1 110 ? -15.333 4.072 29.350 1.00 93.56 110 ALA A C 1
ATOM 861 O O . ALA A 1 110 ? -14.632 4.601 28.486 1.00 93.56 110 ALA A O 1
ATOM 862 N N . ASN A 1 111 ? -14.997 2.906 29.914 1.00 92.00 111 ASN A N 1
ATOM 863 C CA . ASN A 1 111 ? -13.809 2.155 29.514 1.00 92.00 111 ASN A CA 1
ATOM 864 C C . ASN A 1 111 ? -13.881 1.728 28.040 1.00 92.00 111 ASN A C 1
ATOM 866 O O . ASN A 1 111 ? -12.922 1.934 27.299 1.00 92.00 111 ASN A O 1
ATOM 870 N N . ALA A 1 112 ? -15.007 1.169 27.587 1.00 92.44 112 ALA A N 1
ATOM 871 C CA . ALA A 1 112 ? -15.183 0.771 26.192 1.00 92.44 112 ALA A CA 1
ATOM 872 C C . ALA A 1 112 ? -14.996 1.938 25.214 1.00 92.44 112 ALA A C 1
ATOM 874 O O . ALA A 1 112 ? -14.333 1.779 24.191 1.00 92.44 112 ALA A O 1
ATOM 875 N N . GLU A 1 113 ? -15.546 3.114 25.521 1.00 91.44 113 GLU A N 1
ATOM 876 C CA . GLU A 1 113 ? -15.355 4.320 24.711 1.00 91.44 113 GLU A CA 1
ATOM 877 C C . GLU A 1 113 ? -13.887 4.743 24.646 1.00 91.44 113 GLU A C 1
ATOM 879 O O . GLU A 1 113 ? -13.389 5.046 23.561 1.00 91.44 113 GLU A O 1
ATOM 884 N N . GLN A 1 114 ? -13.163 4.688 25.765 1.00 93.06 114 GLN A N 1
ATOM 885 C CA . GLN A 1 114 ? -11.735 4.998 25.787 1.00 93.06 114 GLN A CA 1
ATOM 886 C C . GLN A 1 114 ? -10.922 4.023 24.916 1.00 93.06 114 GLN A C 1
ATOM 888 O O . GLN A 1 114 ? -10.071 4.448 24.133 1.00 93.06 114 GLN A O 1
ATOM 893 N N . TRP A 1 115 ? -11.224 2.721 24.983 1.00 90.75 115 TRP A N 1
ATOM 894 C CA . TRP A 1 115 ? -10.589 1.716 24.122 1.00 90.75 115 TRP A CA 1
ATOM 895 C C . TRP A 1 115 ? -10.990 1.862 22.645 1.00 90.75 115 TRP A C 1
ATOM 897 O O . TRP A 1 115 ? -10.141 1.665 21.774 1.00 90.75 115 TRP A O 1
ATOM 907 N N . ARG A 1 116 ? -12.235 2.267 22.343 1.00 89.81 116 ARG A N 1
ATOM 908 C CA . ARG A 1 116 ? -12.677 2.588 20.972 1.00 89.81 116 ARG A CA 1
ATOM 909 C C . ARG A 1 116 ? -11.895 3.752 20.385 1.00 89.81 116 ARG A C 1
ATOM 911 O O . ARG A 1 116 ? -11.423 3.639 19.259 1.00 89.81 116 ARG A O 1
ATOM 918 N N . GLN A 1 117 ? -11.698 4.825 21.148 1.00 90.62 117 GLN A N 1
ATOM 919 C CA . GLN A 1 117 ? -10.921 5.981 20.692 1.00 90.62 117 GLN A CA 1
ATOM 920 C C . GLN A 1 117 ? -9.472 5.601 20.364 1.00 90.62 117 GLN A C 1
ATOM 922 O O . GLN A 1 117 ? -8.917 6.075 19.376 1.00 90.62 117 GLN A O 1
ATOM 927 N N . TRP A 1 118 ? -8.859 4.699 21.136 1.00 88.44 118 TRP A N 1
ATOM 928 C CA . TRP A 1 118 ? -7.526 4.178 20.815 1.00 88.44 118 TRP A CA 1
ATOM 929 C C . TRP A 1 118 ? -7.512 3.271 19.583 1.00 88.44 118 TRP A C 1
ATOM 931 O O . TRP A 1 118 ? -6.577 3.355 18.787 1.00 88.44 118 TRP A O 1
ATOM 941 N N . ALA A 1 119 ? -8.538 2.437 19.389 1.00 88.00 119 ALA A N 1
ATOM 942 C CA . ALA A 1 119 ? -8.676 1.619 18.184 1.00 88.00 119 ALA A CA 1
ATOM 943 C C . ALA A 1 119 ? -8.827 2.487 16.926 1.00 88.00 119 ALA A C 1
ATOM 945 O O . ALA A 1 119 ? -8.195 2.216 15.907 1.00 88.00 119 ALA A O 1
ATOM 946 N N . GLU A 1 120 ? -9.625 3.550 17.014 1.00 85.88 120 GLU A N 1
ATOM 947 C CA . GLU A 1 120 ? -9.871 4.481 15.917 1.00 85.88 120 GLU A CA 1
ATOM 948 C C . GLU A 1 120 ? -8.631 5.325 15.606 1.00 85.88 120 GLU A C 1
ATOM 950 O O . GLU A 1 120 ? -8.255 5.440 14.447 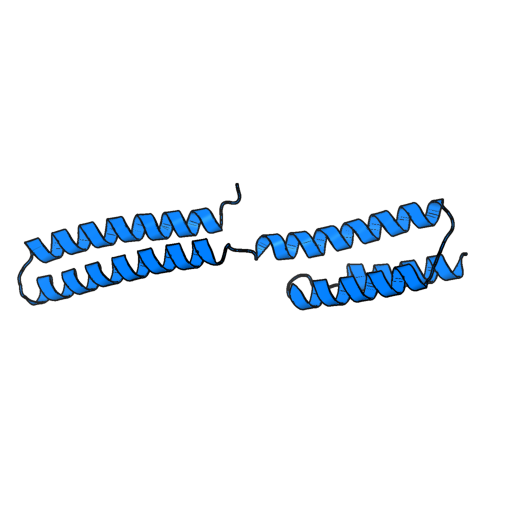1.00 85.88 120 GLU A O 1
ATOM 955 N N . ALA A 1 121 ? -7.912 5.809 16.624 1.00 86.62 121 ALA A N 1
ATOM 956 C CA . ALA A 1 121 ? -6.633 6.493 16.432 1.00 86.62 121 ALA A CA 1
ATOM 957 C C . ALA A 1 121 ? -5.563 5.576 15.807 1.00 86.62 121 ALA A C 1
ATOM 959 O O . ALA A 1 121 ? -4.795 6.010 14.949 1.00 86.62 121 ALA A O 1
ATOM 960 N N . ALA A 1 122 ? -5.518 4.297 16.201 1.00 83.38 122 ALA A N 1
ATOM 961 C CA . ALA A 1 122 ? -4.630 3.308 15.590 1.00 83.38 122 ALA A CA 1
ATOM 962 C C . ALA A 1 122 ? -5.023 2.999 14.135 1.00 83.38 122 ALA A C 1
ATOM 964 O O . ALA A 1 122 ? -4.146 2.802 13.296 1.00 83.38 122 ALA A O 1
ATOM 965 N N . ALA A 1 123 ? -6.323 2.985 13.829 1.00 80.19 123 ALA A N 1
ATOM 966 C CA . ALA A 1 123 ? -6.826 2.831 12.470 1.00 80.19 123 ALA A CA 1
ATOM 967 C C . ALA A 1 123 ? -6.551 4.073 11.607 1.00 80.19 123 ALA A C 1
ATOM 969 O O . ALA A 1 123 ? -6.109 3.932 10.472 1.00 80.19 123 ALA A O 1
ATOM 970 N N . ASP A 1 124 ? -6.722 5.283 12.140 1.00 78.38 124 ASP A N 1
ATOM 971 C CA . ASP A 1 124 ? -6.420 6.528 11.427 1.00 78.38 124 ASP A CA 1
ATOM 972 C C . ASP A 1 124 ? -4.930 6.618 11.079 1.00 78.38 124 ASP A C 1
ATOM 974 O O . ASP A 1 124 ? -4.581 6.964 9.950 1.00 78.38 124 ASP A O 1
ATOM 978 N N . ALA A 1 125 ? -4.052 6.192 11.995 1.00 71.00 125 ALA A N 1
ATOM 979 C CA . ALA A 1 125 ? -2.609 6.106 11.771 1.00 71.00 125 ALA A CA 1
ATOM 980 C C . ALA A 1 125 ? -2.206 5.110 10.663 1.00 71.00 125 ALA A C 1
ATOM 982 O O . ALA A 1 125 ? -1.134 5.253 10.083 1.00 71.00 125 ALA A O 1
ATOM 983 N N . LEU A 1 126 ? -3.047 4.124 10.328 1.00 66.75 126 LEU A N 1
ATOM 984 C CA . LEU A 1 126 ? -2.826 3.266 9.154 1.00 66.75 126 LEU A CA 1
ATOM 985 C C . LEU A 1 126 ? -3.070 4.005 7.838 1.00 66.75 126 LEU A C 1
ATOM 987 O O . LEU A 1 126 ? -2.461 3.673 6.824 1.00 66.75 126 LEU A O 1
ATOM 991 N N . THR A 1 127 ? -3.989 4.966 7.849 1.00 62.19 127 THR A N 1
ATOM 992 C CA . THR A 1 127 ? -4.376 5.777 6.688 1.00 62.19 127 THR A CA 1
ATOM 993 C C . THR A 1 127 ? -3.520 7.033 6.546 1.00 62.19 127 THR A C 1
ATOM 995 O O . THR A 1 127 ? -3.207 7.449 5.428 1.00 62.19 127 THR A O 1
ATOM 998 N N . ARG A 1 128 ? -3.096 7.636 7.662 1.00 54.50 128 ARG A N 1
ATOM 999 C CA . ARG A 1 128 ? -2.147 8.751 7.688 1.00 54.50 128 ARG A CA 1
ATOM 1000 C C . ARG A 1 128 ? -0.720 8.220 7.609 1.00 54.50 128 ARG A C 1
ATOM 1002 O O . ARG A 1 128 ? -0.085 7.932 8.617 1.00 54.50 128 ARG A O 1
ATOM 1009 N N . ARG A 1 129 ? -0.211 8.131 6.379 1.00 47.38 129 ARG A N 1
ATOM 1010 C CA . ARG A 1 129 ? 1.233 8.025 6.112 1.00 47.38 129 ARG A CA 1
ATOM 1011 C C . ARG A 1 129 ? 2.010 9.089 6.918 1.00 47.38 129 ARG A C 1
ATOM 1013 O O . ARG A 1 129 ? 1.534 10.226 6.968 1.00 47.38 129 ARG A O 1
ATOM 1020 N N . PRO A 1 130 ? 3.179 8.764 7.503 1.00 47.44 130 PRO A N 1
ATOM 1021 C CA . PRO A 1 130 ? 4.165 9.772 7.887 1.00 47.44 130 PRO A CA 1
ATOM 1022 C C . PRO A 1 130 ? 4.773 10.476 6.662 1.00 47.44 130 PRO A C 1
ATOM 1024 O O . PRO A 1 130 ? 4.739 9.897 5.545 1.00 47.44 130 PRO A O 1
#

Organism: Mycobacterium tuberculosis (NCBI:txid1773)

Secondary structure (DSSP, 8-state):
-HHHHHHHHHHHHHHHT--SSSHHHHHHHHHHHHHHHHHH----HHHHHHHHHHHHHHHHHHHHHHHTT---HHHHHHHHHHHHHHHHHHHHHHHHHHTT-HHHHHHHHHHHHHHHHHHHHHHHHHHS--

Sequence (130 aa):
MRANADAKEALLAEAERLDTTNHEAARAALRSIAEKWDAIGKVSRERAAELERRLRAVEKKVREAGEADWSDPQARARAEQFRARAEQFEHQAEKAAAAGRTKEADEAKANAEQWRQWAEAAADALTRRP

InterPro domains:
  IPR007139 Protein of unknown function DUF349 [PF03993] (2-46)